Protein AF-A0A9W6X052-F1 (afdb_monomer)

Nearest PDB structures (foldseek):
  8enk-assembly1_E  TM=4.060E-01  e=5.413E+00  Saccharomyces cerevisiae

Secondary structure (DSSP, 8-state):
--PBP-SSTTTTSBHHHHHHH-HHHHHHHHH-HHHH-TTSHHHHHHHHHTTT--SSPBP-SSTTTT-BHHHHHHHHHHHHH--

Mean predicted aligned error: 9.74 Å

Organism: NCBI:txid2077276

Solvent-accessible surface area (backbone atoms only — not comparable to full-atom values): 5015 Å² total; per-residue (Å²): 136,85,53,62,33,89,55,77,96,53,47,80,35,35,54,65,59,41,40,74,75,35,50,69,56,48,52,54,50,60,71,35,45,90,78,58,36,82,84,29,70,63,36,51,53,45,46,64,76,44,62,89,56,88,78,50,65,62,32,88,58,73,97,54,49,83,32,31,52,59,57,46,51,54,53,50,51,55,52,64,74,75,104

Radius of gyration: 15.21 Å; Cα contacts (8 Å, |Δi|>4): 72; chains: 1; bounding box: 37×24×42 Å

pLDDT: mean 75.85, std 9.67, range [47.88, 89.81]

Foldseek 3Di:
DFDADCDDPRHRHTLVVCCVVPVVVLVVVLVPCVRQPCPHPSNVVSCVVVVVDPVADADCDDPRHRDGPVRVVVVVVVVVVVD

InterPro domains:
  IPR046768 Exodeoxyribonuclease X-like, C-terminal [PF20600] (5-32)

Sequence (83 aa):
MSTTLTFGKHKSKTIEEVYSSAPGYCRWLLNQKTIIGDDSDIAKFLKEKFDNDDGSFLLTWGKYKNRTIKQIQAADLLTALNG

Structure (mmCIF, N/CA/C/O backbone):
data_AF-A0A9W6X052-F1
#
_entry.id   AF-A0A9W6X052-F1
#
loop_
_atom_site.group_PDB
_atom_site.id
_atom_site.type_symbol
_atom_site.label_atom_id
_atom_site.label_alt_id
_atom_site.label_comp_id
_atom_site.label_asym_id
_atom_site.label_entity_id
_atom_site.label_seq_id
_atom_site.pdbx_PDB_ins_code
_atom_site.Cartn_x
_atom_site.Cartn_y
_atom_site.Cartn_z
_atom_site.occupancy
_atom_site.B_iso_or_equiv
_atom_site.auth_seq_id
_atom_site.auth_comp_id
_atom_site.auth_asym_id
_atom_site.auth_atom_id
_atom_site.pdbx_PDB_model_num
ATOM 1 N N . MET A 1 1 ? 5.949 -4.910 19.270 1.00 51.09 1 MET A N 1
ATOM 2 C CA . MET A 1 1 ? 4.764 -4.036 19.384 1.00 51.09 1 MET A CA 1
ATOM 3 C C . MET A 1 1 ? 3.793 -4.461 18.297 1.00 51.09 1 MET A C 1
ATOM 5 O O . MET A 1 1 ? 4.09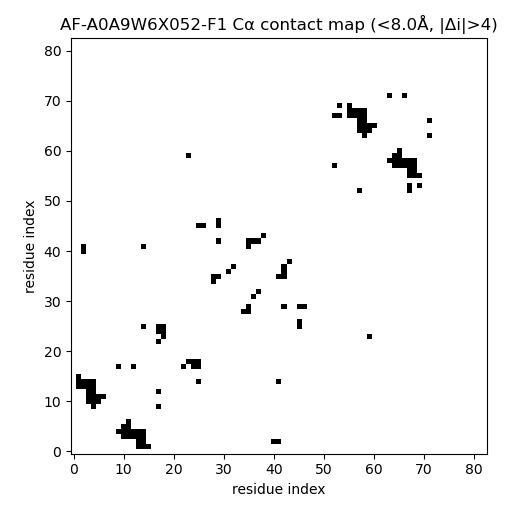4 -4.270 17.128 1.00 51.09 1 MET A O 1
ATOM 9 N N . SER A 1 2 ? 2.706 -5.135 18.661 1.00 64.50 2 SER A N 1
ATOM 10 C CA . SER A 1 2 ? 1.750 -5.720 17.716 1.00 64.50 2 SER A CA 1
ATOM 11 C C . SER A 1 2 ? 0.594 -4.744 17.479 1.00 64.50 2 SER A C 1
ATOM 13 O O . SER A 1 2 ? -0.350 -4.696 18.268 1.00 64.50 2 SER A O 1
ATOM 15 N N . THR A 1 3 ? 0.681 -3.925 16.427 1.00 81.62 3 THR A N 1
ATOM 16 C CA . THR A 1 3 ? -0.345 -2.910 16.136 1.00 81.62 3 THR A CA 1
ATOM 17 C C . THR A 1 3 ? -1.527 -3.519 15.386 1.00 81.62 3 THR A C 1
ATOM 19 O O . THR A 1 3 ? -1.364 -4.142 14.333 1.00 81.62 3 THR A O 1
ATOM 22 N N . THR A 1 4 ? -2.730 -3.331 15.928 1.00 87.62 4 THR A N 1
ATOM 23 C CA . THR A 1 4 ? -3.985 -3.824 15.345 1.00 87.62 4 THR A CA 1
ATOM 24 C C . THR A 1 4 ? -4.526 -2.856 14.298 1.00 87.62 4 THR A C 1
ATOM 26 O O . THR A 1 4 ? -4.603 -1.651 14.532 1.00 87.62 4 THR A O 1
ATOM 29 N N . LEU A 1 5 ? -4.950 -3.379 13.146 1.00 84.38 5 LEU A N 1
ATOM 30 C CA . LEU A 1 5 ? -5.617 -2.592 12.112 1.00 84.38 5 LEU A CA 1
ATOM 31 C C . LEU A 1 5 ? -7.036 -2.230 12.557 1.00 84.38 5 LEU A C 1
ATOM 33 O O . LEU A 1 5 ? -7.860 -3.101 12.834 1.00 84.38 5 LEU A O 1
ATOM 37 N N . THR A 1 6 ? -7.361 -0.942 12.566 1.00 83.31 6 THR A N 1
ATOM 38 C CA . THR A 1 6 ? -8.705 -0.440 12.904 1.00 83.31 6 THR A CA 1
ATOM 39 C C . THR A 1 6 ? -9.595 -0.225 11.672 1.00 83.31 6 THR A 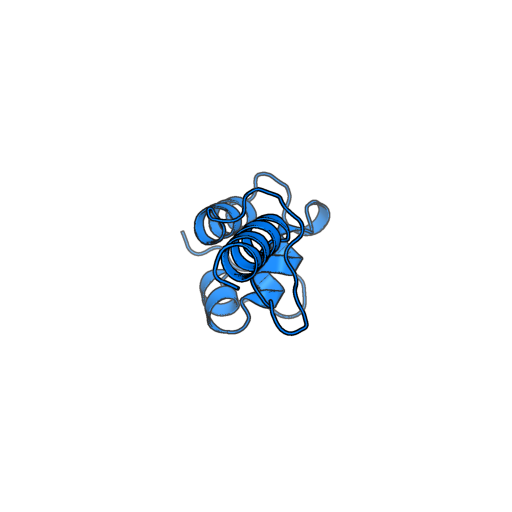C 1
ATOM 41 O O . THR A 1 6 ? -10.778 0.096 11.809 1.00 83.31 6 THR A O 1
ATOM 44 N N . PHE A 1 7 ? -9.065 -0.461 10.467 1.00 82.06 7 PHE A N 1
ATOM 45 C CA . PHE A 1 7 ? -9.701 -0.164 9.181 1.00 82.06 7 PHE A CA 1
ATOM 46 C C . PHE A 1 7 ? -9.492 -1.284 8.140 1.00 82.06 7 PHE A C 1
ATOM 48 O O . PHE A 1 7 ? -8.659 -2.180 8.298 1.00 82.06 7 PHE A O 1
ATOM 55 N N . GLY A 1 8 ? -10.230 -1.193 7.029 1.00 77.25 8 GLY A N 1
ATOM 56 C CA . GLY A 1 8 ? -10.069 -2.057 5.856 1.00 77.25 8 GLY A CA 1
ATOM 57 C C . GLY A 1 8 ? -10.571 -3.495 6.039 1.00 77.25 8 GLY A C 1
ATOM 58 O O . GLY A 1 8 ? -11.292 -3.817 6.982 1.00 77.25 8 GLY A O 1
ATOM 59 N N . LYS A 1 9 ? -10.181 -4.374 5.106 1.00 77.00 9 LYS A N 1
ATOM 60 C CA . LYS A 1 9 ? -10.627 -5.782 5.040 1.00 77.00 9 LYS A CA 1
ATOM 61 C C . LYS A 1 9 ? -10.128 -6.635 6.214 1.00 77.00 9 LYS A C 1
ATOM 63 O O . LYS A 1 9 ? -10.750 -7.632 6.558 1.00 77.00 9 LYS A O 1
ATOM 68 N N . HIS A 1 10 ? -9.013 -6.236 6.822 1.00 82.19 10 HIS A N 1
ATOM 69 C CA . HIS A 1 10 ? -8.363 -6.939 7.929 1.00 82.19 10 HIS A CA 1
ATOM 70 C C . HIS A 1 10 ? -8.545 -6.220 9.276 1.00 82.19 10 HIS A C 1
ATOM 72 O O . HIS A 1 10 ? -7.692 -6.319 10.156 1.00 82.19 10 HIS A O 1
ATOM 78 N N . LYS A 1 11 ? -9.653 -5.487 9.439 1.00 80.25 11 LYS A N 1
ATOM 79 C CA . LYS A 1 11 ? -10.011 -4.823 10.696 1.00 80.25 11 LYS A CA 1
ATOM 80 C C . LYS A 1 11 ? -10.009 -5.824 11.863 1.00 80.25 11 LYS A C 1
ATOM 82 O O . LYS A 1 11 ? -10.480 -6.949 11.714 1.00 80.25 11 LYS A O 1
ATOM 87 N N . SER A 1 12 ? -9.469 -5.400 13.003 1.00 84.38 12 SER A N 1
ATOM 88 C CA . SER A 1 12 ? -9.261 -6.192 14.226 1.00 84.38 12 SER A CA 1
ATOM 89 C C . SER A 1 12 ? -8.178 -7.276 14.153 1.00 84.38 12 SER A C 1
ATOM 91 O O . SER A 1 12 ? -8.010 -8.009 15.123 1.00 84.38 12 SER A O 1
ATOM 93 N N . LYS A 1 13 ? -7.411 -7.366 13.059 1.00 88.56 13 LYS A N 1
ATOM 94 C CA . LYS A 1 13 ? -6.214 -8.218 12.985 1.00 88.56 13 LYS A CA 1
ATOM 95 C C . LYS A 1 13 ? -4.947 -7.411 13.232 1.00 88.56 13 LYS A C 1
ATOM 97 O O . LYS A 1 13 ? -4.891 -6.222 12.907 1.00 88.56 13 LYS A O 1
ATOM 102 N N . THR A 1 14 ? -3.921 -8.051 13.779 1.00 89.81 14 THR A N 1
ATOM 103 C CA . THR A 1 14 ? -2.605 -7.421 13.932 1.00 89.81 14 THR A CA 1
ATOM 104 C C . THR A 1 14 ? -1.885 -7.350 12.593 1.00 89.81 14 THR A C 1
ATOM 106 O O . THR A 1 14 ? -2.082 -8.193 11.713 1.00 89.81 14 THR A O 1
ATOM 109 N N . ILE A 1 15 ? -1.024 -6.344 12.425 1.00 86.56 15 ILE A N 1
ATOM 110 C CA . ILE A 1 15 ? -0.218 -6.213 11.208 1.00 86.56 15 ILE A CA 1
ATOM 111 C C . ILE A 1 15 ? 0.647 -7.455 10.946 1.00 86.56 15 ILE A C 1
ATOM 113 O O . ILE A 1 15 ? 0.870 -7.811 9.795 1.00 86.56 15 ILE A O 1
ATOM 117 N N . GLU A 1 16 ? 1.061 -8.159 11.999 1.00 88.38 16 GLU A N 1
ATOM 118 C CA . GLU A 1 16 ? 1.851 -9.393 11.936 1.00 88.38 16 GLU A CA 1
ATOM 119 C C . GLU A 1 16 ? 1.056 -10.573 11.361 1.00 88.38 16 GLU A C 1
ATOM 121 O O . GLU A 1 16 ? 1.548 -11.301 10.492 1.00 88.38 16 GLU A O 1
ATOM 126 N N . GLU A 1 17 ? -0.200 -10.737 11.784 1.00 88.31 17 GLU A N 1
ATOM 127 C CA . GLU A 1 17 ? -1.088 -11.760 11.227 1.00 88.31 17 GLU A CA 1
ATOM 128 C C . GLU A 1 17 ? -1.417 -11.483 9.760 1.00 88.31 17 GLU A C 1
ATOM 130 O O . GLU A 1 17 ? -1.460 -12.398 8.931 1.00 88.31 17 GLU A O 1
ATOM 135 N N . VAL A 1 18 ? -1.630 -10.210 9.424 1.00 88.25 18 VAL A N 1
ATOM 136 C CA . VAL A 1 18 ? -1.888 -9.788 8.045 1.00 88.25 18 VAL A CA 1
ATOM 137 C C . VAL A 1 18 ? -0.638 -9.940 7.191 1.00 88.25 18 VAL A C 1
ATOM 139 O O . VAL A 1 18 ? -0.754 -10.365 6.049 1.00 88.25 18 VAL A O 1
ATOM 142 N N . TYR A 1 19 ? 0.551 -9.693 7.736 1.00 85.25 19 TYR A N 1
ATOM 143 C CA . TYR A 1 19 ? 1.812 -9.925 7.038 1.00 85.25 19 TYR A CA 1
ATOM 144 C C . TYR A 1 19 ? 2.025 -11.409 6.734 1.00 85.25 19 TYR A C 1
ATOM 146 O O . TYR A 1 19 ? 2.399 -11.756 5.616 1.00 85.25 19 TYR A O 1
ATOM 154 N N . SER A 1 20 ? 1.703 -12.282 7.689 1.00 84.50 20 SER A N 1
ATOM 155 C CA . SER A 1 20 ? 1.818 -13.736 7.521 1.00 84.50 20 SER A CA 1
ATOM 156 C C . SER A 1 20 ? 0.776 -14.301 6.551 1.00 84.50 20 SER A C 1
ATOM 158 O O . SER A 1 20 ? 1.085 -15.176 5.747 1.00 84.50 20 SER A O 1
ATOM 160 N N . SER A 1 21 ? -0.459 -13.790 6.592 1.00 84.44 21 SER A N 1
ATOM 161 C CA . SER A 1 21 ? -1.559 -14.285 5.749 1.00 84.44 21 SER A CA 1
ATOM 162 C C . SER A 1 21 ? -1.608 -13.633 4.362 1.00 84.44 21 SER A C 1
ATOM 164 O O . SER A 1 21 ? -2.064 -14.240 3.396 1.00 84.44 21 SER A O 1
ATOM 166 N N . ALA A 1 22 ? -1.214 -12.364 4.264 1.00 82.06 22 ALA A N 1
ATOM 167 C CA . ALA A 1 22 ? -1.427 -11.501 3.106 1.00 82.06 22 ALA A CA 1
ATOM 168 C C . ALA A 1 22 ? -0.307 -10.445 2.964 1.00 82.06 22 ALA A C 1
ATOM 170 O O . ALA A 1 22 ? -0.565 -9.237 3.038 1.00 82.06 22 ALA A O 1
ATOM 171 N N . PRO A 1 23 ? 0.936 -10.861 2.659 1.00 80.50 23 PRO A N 1
ATOM 172 C CA . PRO A 1 23 ? 2.065 -9.938 2.509 1.00 80.50 23 PRO A CA 1
ATOM 173 C C . PRO A 1 23 ? 1.838 -8.888 1.405 1.00 80.50 23 PRO A C 1
ATOM 175 O O . PRO A 1 23 ? 2.295 -7.751 1.517 1.00 80.50 23 PRO A O 1
ATOM 178 N N . GLY A 1 24 ? 1.064 -9.218 0.363 1.00 79.62 24 GLY A N 1
ATOM 179 C CA . GLY A 1 24 ? 0.67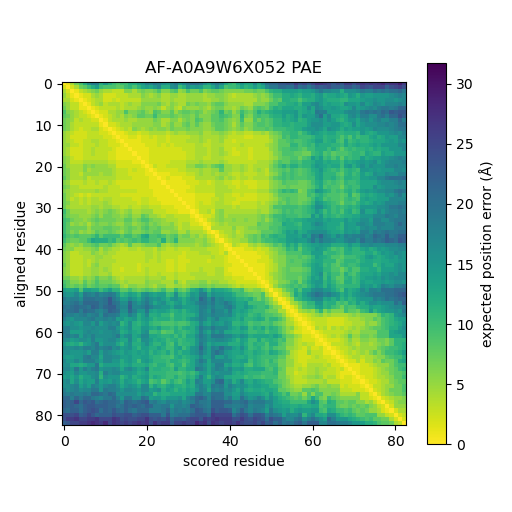1 -8.258 -0.677 1.00 79.62 24 GLY A CA 1
ATOM 180 C C . GLY A 1 24 ? -0.245 -7.137 -0.168 1.00 79.62 24 GLY A C 1
ATOM 181 O O . GLY A 1 24 ? -0.127 -6.000 -0.620 1.00 79.62 24 GLY A O 1
ATOM 182 N N . TYR A 1 25 ? -1.112 -7.423 0.810 1.00 83.31 25 TYR A N 1
ATOM 183 C CA . TYR A 1 25 ? -1.956 -6.402 1.437 1.00 83.31 25 TYR A CA 1
ATOM 184 C C . TYR A 1 25 ? -1.119 -5.455 2.295 1.00 83.31 25 TYR A C 1
ATOM 186 O O . TYR A 1 25 ? -1.281 -4.243 2.201 1.00 83.31 25 TYR A O 1
ATOM 194 N N . CYS A 1 26 ? -0.177 -5.992 3.073 1.00 84.25 26 CYS A N 1
ATOM 195 C CA . CYS A 1 26 ? 0.805 -5.204 3.817 1.00 84.25 26 CYS A CA 1
ATOM 196 C C . CYS A 1 26 ? 1.598 -4.264 2.903 1.00 84.25 26 CYS A C 1
ATOM 198 O O . CYS A 1 26 ? 1.819 -3.105 3.241 1.00 84.25 26 CYS A O 1
ATOM 200 N N . ARG A 1 27 ? 1.962 -4.733 1.708 1.00 79.00 27 ARG A N 1
ATOM 201 C CA . ARG A 1 27 ? 2.651 -3.921 0.704 1.00 79.00 27 ARG A CA 1
ATOM 202 C C . ARG A 1 27 ? 1.787 -2.784 0.160 1.00 79.00 27 ARG A C 1
ATOM 204 O O . ARG A 1 27 ? 2.241 -1.648 0.088 1.00 79.00 27 ARG A O 1
ATOM 211 N N . TRP A 1 28 ? 0.536 -3.082 -0.195 1.00 84.50 28 TRP A N 1
ATOM 212 C CA . TRP A 1 28 ? -0.430 -2.057 -0.592 1.00 84.50 28 TRP A CA 1
ATOM 213 C C . TRP A 1 28 ? -0.616 -1.031 0.526 1.00 84.50 28 TRP A C 1
ATOM 215 O O . TRP A 1 28 ? -0.556 0.167 0.265 1.00 84.50 28 TRP A O 1
ATOM 225 N N . LEU A 1 29 ? -0.764 -1.504 1.765 1.00 84.00 29 LEU A N 1
ATOM 226 C CA . LEU A 1 29 ? -0.986 -0.676 2.940 1.00 84.00 29 LEU A CA 1
ATOM 227 C C . LEU A 1 29 ? 0.186 0.272 3.210 1.00 84.00 29 LEU A C 1
ATOM 229 O O . LEU A 1 29 ? -0.047 1.439 3.504 1.00 84.00 29 LEU A O 1
ATOM 233 N N . LEU A 1 30 ? 1.425 -0.196 3.029 1.00 80.94 30 LEU A N 1
ATOM 234 C CA . LEU A 1 30 ? 2.625 0.639 3.117 1.00 80.94 30 LEU A CA 1
ATOM 235 C C . LEU A 1 30 ? 2.592 1.819 2.127 1.00 80.94 30 LEU A C 1
ATOM 237 O O . LEU A 1 30 ? 3.052 2.911 2.448 1.00 80.94 30 LEU A O 1
ATOM 241 N N . ASN A 1 31 ? 2.018 1.622 0.937 1.00 79.56 31 ASN A N 1
ATOM 242 C CA . ASN A 1 31 ? 1.857 2.685 -0.055 1.00 79.56 31 ASN A CA 1
ATOM 243 C C . ASN A 1 31 ? 0.692 3.643 0.276 1.00 79.56 31 ASN A C 1
ATOM 245 O O . ASN A 1 31 ? 0.619 4.743 -0.269 1.00 79.56 31 ASN A O 1
ATOM 249 N N . GLN A 1 32 ? -0.223 3.259 1.172 1.00 83.31 32 GLN A N 1
ATOM 250 C CA . GLN A 1 32 ? -1.372 4.075 1.568 1.00 83.31 32 GLN A CA 1
ATOM 251 C C . GLN A 1 32 ? -1.040 5.009 2.737 1.00 83.31 32 GLN A C 1
ATOM 253 O O . GLN A 1 32 ? -1.569 4.876 3.843 1.00 83.31 32 GLN A O 1
ATOM 258 N N . LYS A 1 33 ? -0.202 6.017 2.474 1.00 78.12 33 LYS A N 1
ATOM 259 C CA . LYS A 1 33 ? 0.207 7.018 3.477 1.00 78.12 33 LYS A CA 1
ATOM 260 C C . LYS A 1 33 ? -0.968 7.746 4.135 1.00 78.12 33 LYS A C 1
ATOM 262 O O . LYS A 1 33 ? -0.864 8.148 5.286 1.00 78.12 33 LYS A O 1
ATOM 267 N N . THR A 1 34 ? -2.093 7.889 3.435 1.00 79.31 34 THR A N 1
ATOM 268 C CA . THR A 1 34 ? -3.294 8.561 3.959 1.00 79.31 34 THR A CA 1
ATOM 269 C C . THR A 1 34 ? -4.060 7.708 4.973 1.00 79.31 34 THR A C 1
ATOM 271 O O . THR A 1 34 ? -4.849 8.248 5.738 1.00 79.31 34 THR A O 1
ATOM 274 N N . ILE A 1 35 ? -3.874 6.382 4.947 1.00 80.06 35 ILE A N 1
ATOM 275 C CA . ILE A 1 35 ? -4.637 5.433 5.765 1.00 80.06 35 ILE A CA 1
ATOM 276 C C . ILE A 1 35 ? -3.906 5.150 7.076 1.00 80.06 35 ILE A C 1
ATOM 278 O O . ILE A 1 35 ? -4.513 5.198 8.141 1.00 80.06 35 ILE A O 1
ATOM 282 N N . ILE A 1 36 ? -2.610 4.842 6.996 1.00 78.94 36 ILE A N 1
ATOM 283 C CA . ILE A 1 36 ? -1.786 4.540 8.174 1.00 78.94 36 ILE A CA 1
ATOM 284 C C . ILE A 1 36 ? -1.044 5.762 8.712 1.00 78.94 36 ILE A C 1
ATOM 286 O O . ILE A 1 36 ? -0.657 5.745 9.869 1.00 78.94 36 ILE A O 1
ATOM 290 N N . GLY A 1 37 ? -0.864 6.828 7.928 1.00 74.44 37 GLY A N 1
ATOM 291 C CA . GLY A 1 37 ? 0.068 7.907 8.268 1.00 74.44 37 GLY A CA 1
ATOM 292 C C . GLY A 1 37 ? 1.527 7.464 8.095 1.00 74.44 37 GLY A C 1
ATOM 293 O O . GLY A 1 37 ? 1.863 6.301 8.311 1.00 74.44 37 GLY A O 1
ATOM 294 N N . ASP A 1 38 ? 2.417 8.375 7.690 1.00 69.25 38 ASP A N 1
ATOM 295 C CA . ASP A 1 38 ? 3.833 8.026 7.446 1.00 69.25 38 ASP A CA 1
ATOM 296 C C . ASP A 1 38 ? 4.568 7.606 8.740 1.00 69.25 38 ASP A C 1
ATOM 298 O O . ASP A 1 38 ? 5.495 6.798 8.683 1.00 69.25 38 ASP A O 1
ATOM 302 N N . ASP A 1 39 ? 4.110 8.099 9.902 1.00 70.00 39 ASP A N 1
ATOM 303 C CA . ASP A 1 39 ? 4.761 7.904 11.209 1.00 70.00 39 ASP A CA 1
ATOM 304 C C . ASP A 1 39 ? 4.114 6.831 12.111 1.00 70.00 39 ASP A C 1
ATOM 306 O O . ASP A 1 39 ? 4.563 6.601 13.234 1.00 70.00 39 ASP A O 1
ATOM 310 N N . SER A 1 40 ? 3.081 6.129 11.641 1.00 82.62 40 SER A N 1
ATOM 311 C CA . SER A 1 40 ? 2.451 5.081 12.453 1.00 82.62 40 SER A CA 1
ATOM 312 C C . SER A 1 40 ? 3.369 3.876 12.655 1.00 82.62 40 SER A C 1
ATOM 314 O O . SER A 1 40 ? 4.130 3.491 11.763 1.00 82.62 40 SER A O 1
ATOM 316 N N . ASP A 1 41 ? 3.235 3.212 13.804 1.00 85.19 41 ASP A N 1
ATOM 317 C CA . ASP A 1 41 ? 3.906 1.948 14.120 1.00 85.19 41 ASP A CA 1
ATOM 318 C C . ASP A 1 41 ? 3.710 0.886 13.029 1.00 85.19 41 ASP A C 1
ATOM 320 O O . ASP A 1 41 ? 4.623 0.115 12.743 1.00 85.19 41 ASP A O 1
ATOM 324 N N . ILE A 1 42 ? 2.548 0.880 12.360 1.00 84.62 42 ILE A N 1
ATOM 325 C CA . ILE A 1 42 ? 2.273 -0.014 11.224 1.00 84.62 42 ILE A CA 1
ATOM 326 C C . ILE A 1 42 ? 3.208 0.307 10.056 1.00 84.62 42 ILE A C 1
ATOM 328 O O . ILE A 1 42 ? 3.793 -0.601 9.472 1.00 84.62 42 ILE A O 1
ATOM 332 N N . ALA A 1 43 ? 3.366 1.589 9.714 1.00 83.25 43 ALA A N 1
ATOM 333 C CA . ALA A 1 43 ? 4.243 2.019 8.630 1.00 83.25 43 ALA A CA 1
ATOM 334 C C . ALA A 1 43 ? 5.703 1.672 8.937 1.00 83.25 43 ALA A C 1
ATOM 336 O O . ALA A 1 43 ? 6.393 1.144 8.071 1.00 83.25 43 ALA A O 1
ATOM 337 N N . LYS A 1 44 ? 6.152 1.909 10.176 1.00 85.44 44 LYS A N 1
ATOM 338 C CA . LYS A 1 44 ? 7.508 1.574 10.642 1.00 85.44 44 LYS A CA 1
ATOM 339 C C . LYS A 1 44 ? 7.765 0.069 10.585 1.00 85.44 44 LYS A C 1
ATOM 341 O O . LYS A 1 44 ? 8.750 -0.349 9.986 1.00 85.44 44 LYS A O 1
ATOM 346 N N . PHE A 1 45 ? 6.837 -0.739 11.099 1.00 85.69 45 PHE A N 1
ATOM 347 C CA . PHE A 1 45 ? 6.914 -2.199 11.037 1.00 85.69 45 PHE A CA 1
ATOM 348 C C . PHE A 1 45 ? 6.994 -2.704 9.594 1.00 85.69 45 PHE A C 1
ATOM 350 O O . PHE A 1 45 ? 7.826 -3.542 9.260 1.00 85.69 45 PHE A O 1
ATOM 357 N N . LEU A 1 46 ? 6.141 -2.181 8.712 1.00 83.94 46 LEU A N 1
ATOM 358 C CA . LEU A 1 46 ? 6.139 -2.572 7.308 1.00 83.94 46 LEU A CA 1
ATOM 359 C C . LEU A 1 46 ? 7.416 -2.131 6.589 1.00 83.94 46 LEU A C 1
ATOM 361 O O . LEU A 1 46 ? 7.968 -2.929 5.839 1.00 83.94 46 LEU A O 1
ATOM 365 N N . LYS A 1 47 ? 7.902 -0.906 6.827 1.00 80.25 47 LYS A N 1
ATOM 366 C CA . LYS A 1 47 ? 9.184 -0.425 6.287 1.00 80.25 47 LYS A CA 1
ATOM 367 C C . LYS A 1 47 ? 10.329 -1.337 6.725 1.00 80.25 47 LYS A C 1
ATOM 369 O O . LYS A 1 47 ? 11.054 -1.804 5.864 1.00 80.25 47 LYS A O 1
ATOM 374 N N . GLU A 1 48 ? 10.416 -1.685 8.008 1.00 83.00 48 GLU A N 1
ATOM 375 C CA . GLU A 1 48 ? 11.439 -2.603 8.532 1.00 83.00 48 GLU A CA 1
ATOM 376 C C . GLU A 1 48 ? 11.353 -4.000 7.892 1.00 83.00 48 GLU A C 1
ATOM 378 O O . GLU A 1 48 ? 12.359 -4.583 7.492 1.00 83.00 48 GLU A O 1
ATOM 383 N N . LYS A 1 49 ? 10.143 -4.550 7.723 1.00 80.06 49 LYS A N 1
ATOM 384 C CA . LYS A 1 49 ? 9.961 -5.853 7.056 1.00 80.06 49 LYS A CA 1
ATOM 385 C C . LYS A 1 49 ? 10.271 -5.816 5.564 1.00 80.06 49 LYS A C 1
ATOM 387 O O . LYS A 1 49 ? 10.623 -6.843 4.985 1.00 80.06 49 LYS A O 1
ATOM 392 N N . PHE A 1 50 ? 10.133 -4.653 4.943 1.00 75.25 50 PHE A N 1
ATOM 393 C CA . PHE A 1 50 ? 10.386 -4.439 3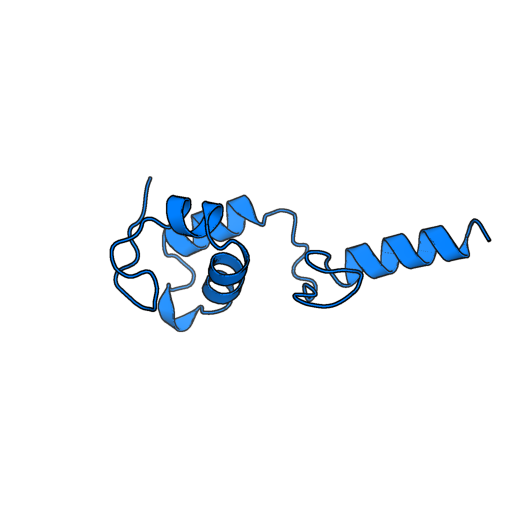.527 1.00 75.25 50 PHE A CA 1
ATOM 394 C C . PHE A 1 50 ? 11.674 -3.649 3.265 1.00 75.25 50 PHE A C 1
ATOM 396 O O . PHE A 1 50 ? 11.847 -3.179 2.151 1.00 75.25 50 PHE A O 1
ATOM 403 N N . ASP A 1 51 ? 12.599 -3.572 4.225 1.00 62.28 51 ASP A N 1
ATOM 404 C CA . ASP A 1 51 ? 13.827 -2.753 4.170 1.00 62.28 51 ASP A CA 1
ATOM 405 C C . ASP A 1 51 ? 14.770 -3.119 3.002 1.00 62.28 51 ASP A C 1
ATOM 407 O O . ASP A 1 51 ? 15.598 -2.331 2.566 1.00 62.28 51 ASP A O 1
ATOM 411 N N . ASN A 1 52 ? 14.570 -4.290 2.387 1.00 57.28 52 ASN A N 1
ATOM 412 C CA . ASN A 1 52 ? 15.245 -4.682 1.143 1.00 57.28 52 ASN A CA 1
ATOM 413 C C . ASN A 1 52 ? 14.660 -4.020 -0.123 1.00 57.28 52 ASN A C 1
ATOM 415 O O . ASN A 1 52 ? 15.056 -4.351 -1.245 1.00 57.28 52 ASN A O 1
ATOM 419 N N . ASP A 1 53 ? 13.686 -3.128 0.033 1.00 57.81 53 ASP A N 1
ATOM 420 C CA . ASP A 1 53 ? 13.081 -2.378 -1.051 1.00 57.81 53 ASP A CA 1
ATOM 421 C C . ASP A 1 53 ? 13.805 -1.051 -1.243 1.00 57.81 53 ASP A C 1
ATOM 423 O O . ASP A 1 53 ? 13.575 -0.082 -0.531 1.00 57.81 53 ASP A O 1
ATOM 427 N N . ASP A 1 54 ? 14.648 -0.991 -2.266 1.00 61.31 54 ASP A N 1
ATOM 428 C CA . ASP A 1 54 ? 15.409 0.190 -2.699 1.00 61.31 54 ASP A CA 1
ATOM 429 C C . ASP A 1 54 ? 14.520 1.402 -3.128 1.00 61.31 54 ASP A C 1
ATOM 431 O O . ASP A 1 54 ? 14.978 2.357 -3.746 1.00 61.31 54 ASP A O 1
ATOM 435 N N . GLY A 1 55 ? 13.216 1.387 -2.832 1.00 58.19 55 GLY A N 1
ATOM 436 C CA . GLY A 1 55 ? 12.238 2.396 -3.261 1.00 58.19 55 GLY A CA 1
ATOM 437 C C . GLY A 1 55 ? 11.879 2.309 -4.748 1.00 58.19 55 GLY A C 1
ATOM 438 O O . GLY A 1 55 ? 11.055 3.072 -5.250 1.00 58.19 55 GLY A O 1
ATOM 439 N N . SER A 1 56 ? 12.485 1.362 -5.457 1.00 62.88 56 SER A N 1
ATOM 440 C CA . SER A 1 56 ? 12.182 1.015 -6.838 1.00 62.88 56 SER A CA 1
ATOM 441 C C . SER A 1 56 ? 10.800 0.362 -6.957 1.00 62.88 56 SER A C 1
ATOM 443 O O . SER A 1 56 ? 10.385 -0.391 -6.081 1.00 62.88 56 SER A O 1
ATOM 445 N N . PHE A 1 57 ? 10.100 0.586 -8.075 1.00 65.00 57 PHE A N 1
ATOM 446 C CA . PHE A 1 57 ? 8.773 0.005 -8.310 1.00 65.00 57 PHE A CA 1
ATOM 447 C C . PHE A 1 57 ? 8.815 -1.526 -8.155 1.00 65.00 57 PHE A C 1
ATOM 449 O O . PHE A 1 57 ? 9.564 -2.217 -8.848 1.00 65.00 57 PHE A O 1
ATOM 456 N N . LEU A 1 58 ? 8.050 -2.062 -7.206 1.00 69.00 58 LEU A N 1
ATOM 457 C CA . LEU A 1 58 ? 7.955 -3.499 -6.969 1.00 69.00 58 LEU A CA 1
ATOM 458 C C . LEU A 1 58 ? 6.919 -4.106 -7.913 1.00 69.00 58 LEU A C 1
ATOM 460 O O . LEU A 1 58 ? 5.760 -3.686 -7.922 1.00 69.00 58 LEU A O 1
ATOM 464 N N . LEU A 1 59 ? 7.299 -5.148 -8.652 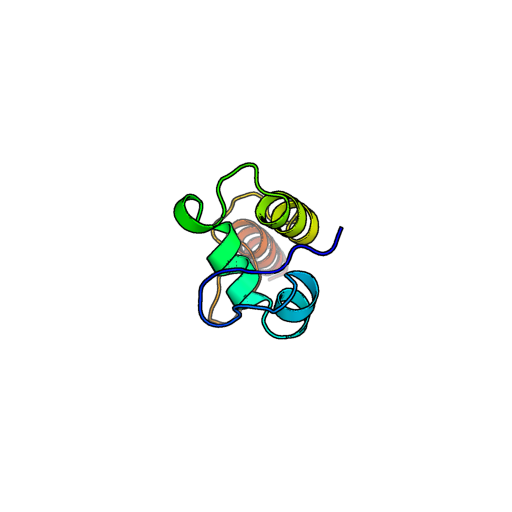1.00 71.69 59 LEU A N 1
ATOM 465 C CA . LEU A 1 59 ? 6.334 -5.891 -9.451 1.00 71.69 59 LEU A CA 1
ATOM 466 C C . LEU A 1 59 ? 5.481 -6.792 -8.555 1.00 71.69 59 LEU A C 1
ATOM 468 O O . LEU A 1 59 ? 5.962 -7.712 -7.892 1.00 71.69 59 LEU A O 1
ATOM 472 N N . THR A 1 60 ? 4.176 -6.539 -8.557 1.00 63.78 60 THR A N 1
ATOM 473 C CA . THR A 1 60 ? 3.180 -7.312 -7.799 1.00 63.78 60 THR A CA 1
ATOM 474 C C . THR A 1 60 ? 2.570 -8.458 -8.615 1.00 63.78 60 THR A C 1
ATOM 476 O O . THR A 1 60 ? 1.777 -9.247 -8.094 1.00 63.78 60 THR A O 1
ATOM 479 N N . TRP A 1 61 ? 2.974 -8.594 -9.882 1.00 64.31 61 TRP A N 1
ATOM 480 C CA . TRP A 1 61 ? 2.459 -9.556 -10.855 1.00 64.31 61 TRP A CA 1
ATOM 481 C C . TRP A 1 61 ? 3.554 -10.007 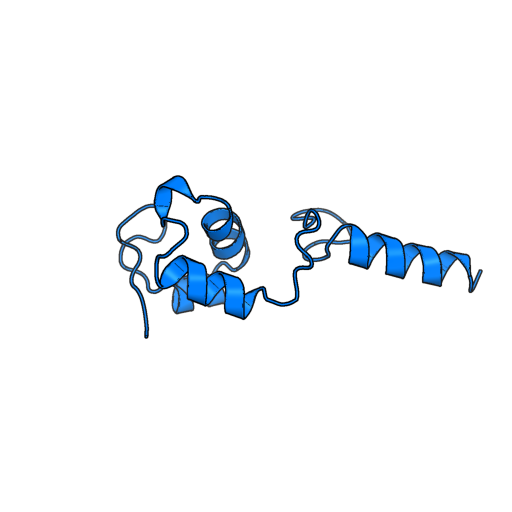-11.843 1.00 64.31 61 TRP A C 1
ATOM 483 O O . TRP A 1 61 ? 4.583 -9.352 -11.989 1.00 64.31 61 TRP A O 1
ATOM 493 N N . GLY A 1 62 ? 3.332 -11.139 -12.523 1.00 72.38 62 GLY A N 1
ATOM 494 C CA . GLY A 1 62 ? 4.233 -11.670 -13.559 1.00 72.38 62 GLY A CA 1
ATOM 495 C C . GLY A 1 62 ? 5.437 -12.480 -13.046 1.00 72.38 62 GLY A C 1
ATOM 496 O O . GLY A 1 62 ? 5.520 -12.826 -11.869 1.00 72.38 62 GLY A O 1
ATOM 497 N N . LYS A 1 63 ? 6.375 -12.800 -13.956 1.00 72.81 63 LYS A N 1
ATOM 498 C CA . LYS A 1 63 ? 7.572 -13.644 -13.717 1.00 72.81 63 LYS A CA 1
ATOM 499 C C . LYS A 1 63 ? 8.440 -13.155 -12.551 1.00 72.81 63 LYS A C 1
ATOM 501 O O . LYS A 1 63 ? 9.013 -13.962 -11.829 1.00 72.81 63 LYS A O 1
ATOM 506 N N . TYR A 1 64 ? 8.520 -11.843 -12.359 1.00 71.00 64 TYR A N 1
ATOM 507 C CA . TYR A 1 64 ? 9.357 -11.212 -11.339 1.00 71.00 64 TYR A CA 1
ATOM 508 C C . TYR A 1 64 ? 8.541 -10.697 -10.145 1.00 71.00 64 TYR A C 1
ATOM 510 O O . TYR A 1 64 ? 8.860 -9.671 -9.547 1.00 71.00 64 TYR A O 1
ATOM 518 N N . LYS A 1 65 ? 7.459 -11.401 -9.798 1.00 66.38 65 LYS A N 1
ATOM 519 C CA . LYS A 1 65 ? 6.618 -11.072 -8.646 1.00 66.38 65 LYS A CA 1
ATOM 520 C C . LYS A 1 65 ? 7.458 -10.979 -7.367 1.00 66.38 65 LYS A C 1
ATOM 522 O O . LYS A 1 65 ? 8.279 -11.853 -7.098 1.00 66.38 65 LYS A O 1
ATOM 527 N N . ASN A 1 66 ? 7.217 -9.937 -6.576 1.00 69.75 66 ASN A N 1
ATOM 528 C CA . ASN A 1 66 ? 7.975 -9.590 -5.369 1.00 69.75 66 ASN A CA 1
ATOM 529 C C . ASN A 1 66 ? 9.451 -9.219 -5.620 1.00 69.75 66 ASN A C 1
ATOM 531 O O . ASN A 1 66 ? 10.244 -9.242 -4.681 1.00 69.75 66 ASN A O 1
ATOM 535 N N . ARG A 1 67 ? 9.827 -8.855 -6.852 1.00 71.88 67 ARG A N 1
ATOM 536 C CA . ARG A 1 67 ? 11.122 -8.233 -7.162 1.00 71.88 67 ARG A CA 1
ATOM 537 C C . ARG A 1 67 ? 10.927 -6.765 -7.524 1.00 71.88 67 ARG A C 1
ATOM 539 O O . ARG A 1 67 ? 9.912 -6.391 -8.117 1.00 71.88 67 ARG A O 1
ATOM 546 N N . THR A 1 68 ? 11.904 -5.934 -7.188 1.00 79.31 68 THR A N 1
ATOM 547 C CA . THR A 1 68 ? 11.932 -4.531 -7.622 1.00 79.31 68 THR A CA 1
ATOM 548 C C . THR A 1 68 ? 12.433 -4.399 -9.052 1.00 79.31 68 THR A C 1
ATOM 550 O O . THR A 1 68 ? 13.203 -5.239 -9.516 1.00 79.31 68 THR A O 1
ATOM 553 N N . ILE A 1 69 ? 12.064 -3.316 -9.745 1.00 76.88 69 ILE A N 1
ATOM 554 C CA . ILE A 1 69 ? 12.608 -2.992 -11.076 1.00 76.88 69 ILE A CA 1
ATOM 555 C C . ILE A 1 69 ? 14.144 -3.021 -11.069 1.00 76.88 69 ILE A C 1
ATOM 557 O O . ILE A 1 69 ? 14.729 -3.556 -12.004 1.00 76.88 69 ILE A O 1
ATOM 561 N N . LYS A 1 70 ? 14.812 -2.538 -10.012 1.00 76.44 70 LYS A N 1
ATOM 562 C CA . LYS A 1 70 ? 16.279 -2.625 -9.907 1.00 76.44 70 LYS A CA 1
ATOM 563 C C . LYS A 1 70 ? 16.796 -4.051 -9.739 1.00 76.44 70 LYS A C 1
ATOM 565 O O . LYS A 1 70 ? 17.775 -4.413 -10.381 1.00 76.44 70 LYS A O 1
ATOM 570 N N . GLN A 1 71 ? 16.144 -4.881 -8.925 1.00 76.06 71 GLN A N 1
ATOM 571 C CA . GLN A 1 71 ? 16.511 -6.299 -8.808 1.00 76.06 71 GLN A CA 1
ATOM 572 C C . GLN A 1 71 ? 16.333 -7.039 -10.135 1.00 76.06 71 GLN A C 1
ATOM 574 O O . GLN A 1 71 ? 17.131 -7.910 -10.467 1.00 76.06 71 GLN A O 1
ATOM 579 N N . ILE A 1 72 ? 15.294 -6.687 -10.891 1.00 80.62 72 ILE A N 1
ATOM 580 C CA . ILE A 1 72 ? 15.039 -7.250 -12.216 1.00 80.62 72 ILE A CA 1
ATOM 581 C C . ILE A 1 72 ? 16.094 -6.768 -13.196 1.00 80.62 72 ILE A C 1
ATOM 583 O O . ILE A 1 72 ? 16.679 -7.595 -13.875 1.00 80.62 72 ILE A O 1
ATOM 587 N N . GLN A 1 73 ? 16.383 -5.466 -13.224 1.00 80.12 73 GLN A N 1
ATOM 588 C CA . GLN A 1 73 ? 17.447 -4.903 -14.046 1.00 80.12 73 GLN A CA 1
ATOM 589 C C . GLN A 1 73 ? 18.776 -5.610 -13.770 1.00 80.12 73 GLN A C 1
ATOM 591 O O . GLN A 1 73 ? 19.427 -6.029 -14.714 1.00 80.12 73 GLN A O 1
ATOM 596 N N . ALA A 1 74 ? 19.146 -5.814 -12.502 1.00 77.81 74 ALA A N 1
ATOM 597 C CA . ALA A 1 74 ? 20.364 -6.533 -12.136 1.00 77.81 74 ALA A CA 1
ATOM 598 C C . ALA A 1 74 ? 20.345 -8.009 -12.582 1.00 77.81 74 ALA A C 1
ATOM 600 O O . ALA A 1 74 ? 21.346 -8.508 -13.092 1.00 77.81 74 ALA A O 1
ATOM 601 N N . ALA A 1 75 ? 19.217 -8.708 -12.418 1.00 73.00 75 ALA A N 1
ATOM 602 C CA . ALA A 1 75 ? 19.071 -10.107 -12.827 1.00 73.00 75 ALA A CA 1
ATOM 603 C C . ALA A 1 75 ? 19.087 -10.290 -14.356 1.00 73.00 75 ALA A C 1
ATOM 605 O O . ALA A 1 75 ? 19.653 -11.261 -14.861 1.00 73.00 75 ALA A O 1
ATOM 606 N N . ASP A 1 76 ? 18.482 -9.357 -15.089 1.00 71.12 76 ASP A N 1
ATOM 607 C CA . ASP A 1 76 ? 18.459 -9.350 -16.551 1.00 71.12 76 ASP A CA 1
ATOM 608 C C . ASP A 1 76 ? 19.850 -9.012 -17.108 1.00 71.12 76 ASP A C 1
ATOM 610 O O . ASP A 1 76 ? 20.349 -9.724 -17.977 1.00 71.12 76 ASP A O 1
ATOM 614 N N . LEU A 1 77 ? 20.552 -8.041 -16.504 1.00 72.56 77 LEU A N 1
ATOM 615 C CA . LEU A 1 77 ? 21.944 -7.720 -16.844 1.00 72.56 77 LEU A CA 1
ATOM 616 C C . LEU A 1 77 ? 22.875 -8.928 -16.651 1.00 72.56 77 LEU A C 1
ATOM 618 O O . LEU A 1 77 ? 23.726 -9.196 -17.494 1.00 72.56 77 LEU A O 1
ATOM 622 N N . LEU A 1 78 ? 22.704 -9.676 -15.554 1.00 63.12 78 LEU A N 1
ATOM 623 C CA . LEU A 1 78 ? 23.498 -10.874 -15.270 1.00 63.12 78 LEU A CA 1
ATOM 624 C C . LEU A 1 78 ? 23.212 -11.998 -16.278 1.00 63.12 78 LEU A C 1
ATOM 626 O O . LEU A 1 78 ? 24.121 -12.736 -16.648 1.00 63.12 78 LEU A O 1
ATOM 630 N N . THR A 1 79 ? 21.963 -12.114 -16.736 1.00 65.12 79 THR A N 1
ATOM 631 C CA . THR A 1 79 ? 21.566 -13.097 -17.757 1.00 65.12 79 THR A CA 1
ATOM 632 C C . THR A 1 79 ? 22.155 -12.734 -19.121 1.00 65.12 79 THR A C 1
ATOM 634 O O . THR A 1 79 ? 22.632 -13.615 -19.826 1.00 65.12 79 THR A O 1
ATOM 637 N N . ALA A 1 80 ? 22.192 -11.444 -19.465 1.00 61.47 80 ALA A N 1
ATOM 638 C CA . ALA A 1 80 ? 22.760 -10.947 -20.717 1.00 61.47 80 ALA A C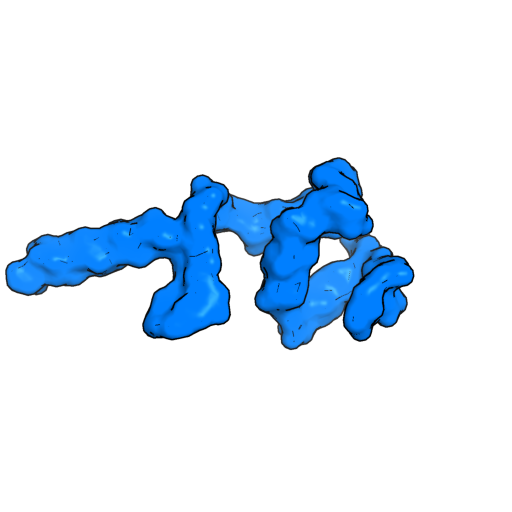A 1
ATOM 639 C C . ALA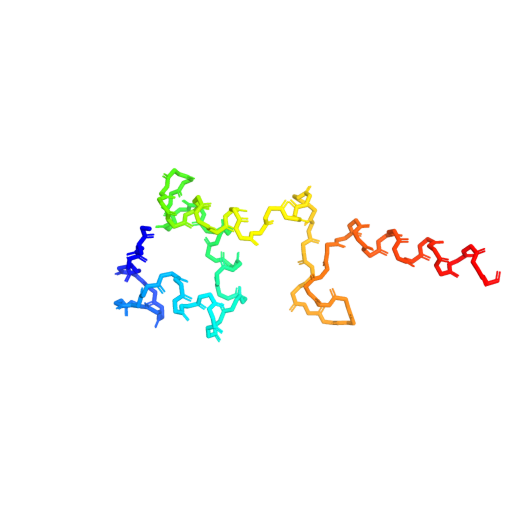 A 1 80 ? 24.300 -11.014 -20.781 1.00 61.47 80 ALA A C 1
ATOM 641 O O 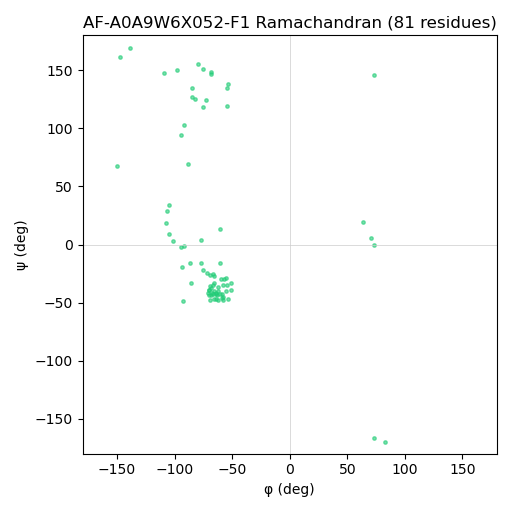. ALA A 1 80 ? 24.855 -11.070 -21.870 1.00 61.47 80 ALA A O 1
ATOM 642 N N . LEU A 1 81 ? 24.996 -11.013 -19.636 1.00 58.66 81 LEU A N 1
ATOM 643 C CA . LEU A 1 81 ? 26.464 -11.129 -19.558 1.00 58.66 81 LEU A CA 1
ATOM 644 C C . LEU A 1 81 ? 26.977 -12.581 -19.540 1.00 58.66 81 LEU A C 1
ATOM 646 O O . LEU A 1 81 ? 28.166 -12.800 -19.750 1.00 58.66 81 LEU A O 1
ATOM 650 N N . ASN A 1 82 ? 26.107 -13.559 -19.269 1.00 57.56 82 ASN A N 1
ATOM 651 C CA . ASN A 1 82 ? 26.443 -14.991 -19.263 1.00 57.56 82 ASN A CA 1
ATOM 652 C C . ASN A 1 82 ? 25.914 -15.741 -20.504 1.00 57.56 82 ASN A C 1
ATOM 654 O O . ASN A 1 82 ? 25.933 -16.973 -20.515 1.00 57.56 82 ASN A O 1
ATOM 658 N N . GLY A 1 83 ? 25.404 -15.012 -21.504 1.00 47.88 83 GLY A N 1
ATOM 659 C CA . GLY A 1 83 ? 24.849 -15.546 -22.753 1.00 47.88 83 GLY A CA 1
ATOM 660 C C . GLY A 1 83 ? 25.773 -15.348 -23.942 1.00 47.88 83 GLY A C 1
ATOM 661 O O . GLY A 1 83 ? 26.416 -14.278 -24.007 1.00 47.88 83 GLY A O 1
#